Protein AF-A0A2X2WGP7-F1 (afdb_monomer_lite)

InterPro domains:
  IPR010065 Amino acid ABC transporter, permease protein, 3-TM domain [TIGR01726] (16-80)
  IPR035906 MetI-like superfamily [G3DSA:1.10.3720.10] (3-118)
  IPR035906 MetI-like superfamily [SSF161098] (18-86)
  IPR043429 ABC transporter membrane protein permease protein ArtM/GltK/GlnP/TcyL/YhdX-like [PTHR30614] (17-92)

Organism: Citrobacter koseri (NCBI:txid545)

Structure (mmCIF, N/CA/C/O backbone):
data_AF-A0A2X2WGP7-F1
#
_entry.id   AF-A0A2X2WGP7-F1
#
loop_
_atom_site.group_PDB
_atom_site.id
_atom_site.type_symbol
_atom_site.label_atom_id
_atom_site.label_alt_id
_atom_site.label_comp_id
_atom_site.label_asym_id
_atom_site.label_entity_id
_atom_site.label_seq_id
_atom_site.pdbx_PDB_ins_code
_atom_site.Cartn_x
_atom_site.Cartn_y
_atom_site.Cartn_z
_atom_site.occupancy
_atom_site.B_iso_or_equiv
_atom_site.auth_seq_id
_atom_site.auth_comp_id
_atom_site.auth_asym_id
_atom_site.auth_atom_id
_atom_site.pdbx_PDB_model_num
ATOM 1 N N . MET A 1 1 ? 36.654 -3.684 -16.228 1.00 51.91 1 MET A N 1
ATOM 2 C CA . MET A 1 1 ? 36.061 -2.712 -15.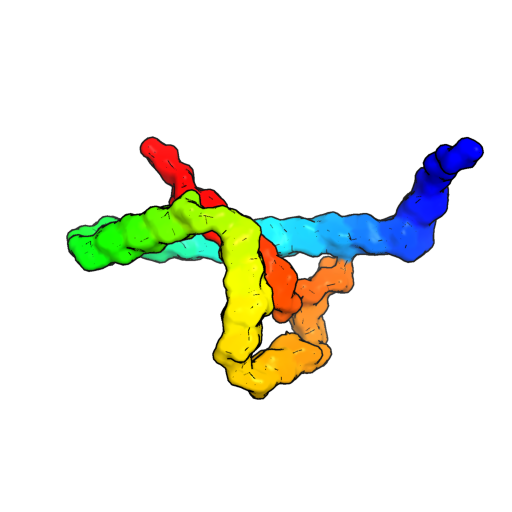285 1.00 51.91 1 MET A CA 1
ATOM 3 C C . MET A 1 1 ? 34.688 -2.350 -15.824 1.00 51.91 1 MET A C 1
ATOM 5 O O . MET A 1 1 ? 34.622 -1.966 -16.981 1.00 51.91 1 MET A O 1
ATOM 9 N N . LEU A 1 2 ? 33.612 -2.546 -15.057 1.00 72.50 2 LEU A N 1
ATOM 10 C CA . LEU A 1 2 ? 32.281 -2.061 -15.440 1.00 72.50 2 LEU A CA 1
ATOM 11 C C . LEU A 1 2 ? 32.288 -0.534 -15.306 1.00 72.50 2 LEU A C 1
ATOM 13 O O . LEU A 1 2 ? 32.371 -0.016 -14.195 1.00 72.50 2 LEU A O 1
ATOM 17 N N . THR A 1 3 ? 32.278 0.182 -16.426 1.00 80.06 3 THR A N 1
ATOM 18 C CA . THR A 1 3 ? 32.119 1.638 -16.442 1.00 80.06 3 THR A CA 1
ATOM 19 C C . THR A 1 3 ? 30.637 1.956 -16.282 1.00 80.06 3 THR A C 1
ATOM 21 O O . THR A 1 3 ? 29.832 1.523 -17.103 1.00 80.06 3 THR A O 1
ATOM 24 N N . LEU A 1 4 ? 30.268 2.669 -15.214 1.00 81.38 4 LEU A N 1
ATOM 25 C CA . LEU A 1 4 ? 28.894 3.130 -14.997 1.00 81.38 4 LEU A CA 1
ATOM 26 C C . LEU A 1 4 ? 28.505 4.123 -16.104 1.00 81.38 4 LEU A C 1
ATOM 28 O O . LEU A 1 4 ? 28.963 5.265 -16.100 1.00 81.38 4 LEU A O 1
ATOM 32 N N . ASP A 1 5 ? 27.682 3.673 -17.051 1.00 83.12 5 ASP A N 1
ATOM 33 C CA . ASP A 1 5 ? 27.186 4.479 -18.169 1.00 83.12 5 ASP A CA 1
ATOM 34 C C . ASP A 1 5 ? 25.878 5.191 -17.795 1.00 83.12 5 ASP A C 1
ATOM 36 O O . ASP A 1 5 ? 24.767 4.715 -18.035 1.00 83.12 5 ASP A O 1
ATOM 40 N N . TRP A 1 6 ? 26.021 6.361 -17.174 1.00 81.25 6 TRP A N 1
ATOM 41 C CA . TRP A 1 6 ? 24.896 7.220 -16.796 1.00 81.25 6 TRP A CA 1
ATOM 42 C C . TRP A 1 6 ? 24.148 7.798 -17.997 1.00 81.25 6 TRP A C 1
ATOM 44 O O . TRP A 1 6 ? 22.968 8.133 -17.884 1.00 81.25 6 TRP A O 1
ATOM 54 N N . GLN A 1 7 ? 24.807 7.904 -19.151 1.00 81.50 7 GLN A N 1
ATOM 55 C CA . GLN A 1 7 ? 24.197 8.466 -20.346 1.00 81.50 7 GLN A CA 1
ATOM 56 C C . GLN A 1 7 ? 23.219 7.472 -20.979 1.00 81.50 7 GLN A C 1
ATOM 58 O O . GLN A 1 7 ? 22.141 7.879 -21.413 1.00 81.50 7 GLN A O 1
ATOM 63 N N . GLY A 1 8 ? 23.524 6.173 -20.931 1.00 79.69 8 GLY A N 1
ATOM 64 C CA . GLY A 1 8 ? 22.580 5.107 -21.282 1.00 79.69 8 GLY A CA 1
ATOM 65 C C . GLY A 1 8 ? 21.357 5.037 -20.355 1.00 79.69 8 GLY A C 1
ATOM 66 O O . GLY A 1 8 ? 20.247 4.800 -20.818 1.00 79.69 8 GLY A O 1
ATOM 67 N N . VAL A 1 9 ? 21.525 5.305 -19.054 1.00 81.19 9 VAL A N 1
ATOM 68 C CA . VAL A 1 9 ? 20.416 5.293 -18.074 1.00 81.19 9 VAL A CA 1
ATOM 69 C C . VAL A 1 9 ? 19.469 6.485 -18.252 1.00 81.19 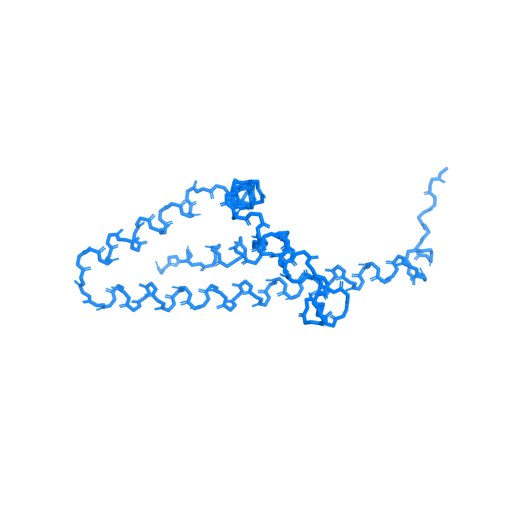9 VAL A C 1
ATOM 71 O O . VAL A 1 9 ? 18.261 6.355 -18.065 1.00 81.19 9 VAL A O 1
ATOM 74 N N . LEU A 1 10 ? 20.003 7.653 -18.609 1.00 83.62 10 LEU A N 1
ATOM 75 C CA . LEU A 1 10 ? 19.221 8.885 -18.761 1.00 83.62 10 LEU A CA 1
ATOM 76 C C . LEU A 1 10 ? 18.718 9.121 -20.192 1.00 83.62 10 LEU A C 1
ATOM 78 O O . LEU A 1 10 ? 18.176 10.187 -20.477 1.00 83.62 10 LEU A O 1
ATOM 82 N N . SER A 1 11 ? 18.880 8.156 -21.098 1.00 84.62 11 SER A N 1
ATOM 83 C CA . SER A 1 11 ? 18.441 8.274 -22.491 1.00 84.62 11 SER A CA 1
ATOM 84 C C . SER A 1 11 ? 17.433 7.189 -22.867 1.00 84.62 11 SER A C 1
ATOM 86 O O . SER A 1 11 ? 17.453 6.086 -22.334 1.00 84.62 11 SER A O 1
ATOM 88 N N . GLY A 1 12 ? 16.521 7.510 -23.791 1.00 83.88 12 GLY A N 1
ATOM 89 C CA . GLY A 1 12 ? 15.583 6.547 -24.376 1.00 83.88 12 GLY A CA 1
ATOM 90 C C . GLY A 1 12 ? 14.608 5.903 -23.380 1.00 83.88 12 GLY A C 1
ATOM 91 O O . GLY A 1 12 ? 13.971 6.585 -22.578 1.00 83.88 12 GLY A O 1
ATOM 92 N N . GLN A 1 13 ? 14.469 4.579 -23.479 1.00 83.56 13 GLN A N 1
ATOM 93 C CA . GLN A 1 13 ? 13.501 3.765 -22.732 1.00 83.56 13 GLN A CA 1
ATOM 94 C C . GLN A 1 13 ? 13.787 3.676 -21.211 1.00 83.56 13 GLN A C 1
ATOM 96 O O . GLN A 1 13 ? 12.837 3.801 -20.437 1.00 83.56 13 GLN A O 1
ATOM 101 N N . PRO A 1 14 ? 15.044 3.539 -20.735 1.00 86.00 14 PRO A N 1
ATOM 102 C CA . PRO A 1 14 ? 15.354 3.574 -19.301 1.00 86.00 14 PRO A CA 1
ATOM 103 C C . PRO A 1 14 ? 14.842 4.822 -18.570 1.00 86.00 14 PRO A C 1
ATOM 105 O O . PRO A 1 14 ? 14.273 4.709 -17.484 1.00 86.00 14 PRO A O 1
ATOM 108 N N . LEU A 1 15 ? 14.966 6.005 -19.183 1.00 85.69 15 LEU A N 1
ATOM 109 C CA . LEU A 1 15 ? 14.447 7.249 -18.609 1.00 85.69 15 LEU A CA 1
ATOM 110 C C . LEU A 1 15 ? 12.921 7.194 -18.435 1.00 85.69 15 LEU A C 1
ATOM 112 O O . LEU A 1 15 ? 12.394 7.634 -17.414 1.00 85.69 15 LEU A O 1
ATOM 116 N N . GLN A 1 16 ? 12.210 6.620 -19.410 1.00 85.94 16 GLN A N 1
ATOM 117 C CA . GLN A 1 16 ? 10.756 6.460 -19.341 1.00 85.94 16 GLN A CA 1
ATOM 118 C C . GLN A 1 16 ? 10.341 5.533 -18.195 1.00 85.94 16 GLN A C 1
ATOM 120 O O . GLN A 1 16 ? 9.389 5.846 -17.482 1.00 85.94 16 GLN A O 1
ATOM 125 N N . TRP A 1 17 ? 11.075 4.443 -17.953 1.00 85.88 17 TRP A N 1
ATOM 126 C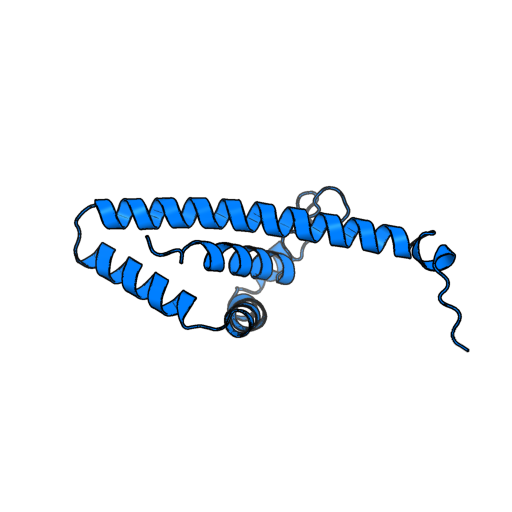 CA . TRP A 1 17 ? 10.817 3.556 -16.813 1.00 85.88 17 TRP A CA 1
ATOM 127 C C . TRP A 1 17 ? 11.024 4.254 -15.472 1.00 85.88 17 TRP A C 1
ATOM 129 O O . TRP A 1 17 ? 10.224 4.068 -14.557 1.00 85.88 17 TRP A O 1
ATOM 139 N N . VAL A 1 18 ? 12.057 5.094 -15.357 1.00 87.31 18 VAL A N 1
ATOM 140 C CA . VAL A 1 18 ? 12.295 5.889 -14.143 1.00 87.31 18 VAL A CA 1
ATOM 141 C C . VAL A 1 18 ? 11.135 6.853 -13.893 1.00 87.31 18 VAL A C 1
ATOM 143 O O . VAL A 1 18 ? 10.636 6.935 -12.771 1.00 87.31 18 VAL A O 1
ATOM 146 N N . ILE A 1 19 ? 10.663 7.545 -14.933 1.00 87.69 19 ILE A N 1
ATOM 147 C CA . ILE A 1 19 ? 9.532 8.477 -14.827 1.00 87.69 19 ILE A CA 1
ATOM 148 C C . ILE A 1 19 ? 8.234 7.733 -14.483 1.00 87.69 19 ILE A C 1
ATOM 150 O O . ILE A 1 19 ? 7.521 8.147 -13.571 1.00 87.69 19 ILE A O 1
ATOM 154 N N . SER A 1 20 ? 7.940 6.621 -15.159 1.00 86.31 20 SER A N 1
ATOM 155 C CA . SER A 1 20 ? 6.744 5.809 -14.898 1.00 86.31 20 SER A CA 1
ATOM 156 C C . SER A 1 20 ? 6.757 5.213 -13.483 1.00 86.31 20 SER A C 1
ATOM 158 O O . SER A 1 20 ? 5.758 5.290 -12.766 1.00 86.31 20 SER A O 1
ATOM 160 N N . GLY A 1 21 ? 7.905 4.714 -13.010 1.00 86.00 21 GLY A N 1
ATOM 161 C CA . GLY A 1 21 ? 8.061 4.224 -11.636 1.00 86.00 21 GLY A CA 1
ATOM 162 C C . GLY A 1 21 ? 7.909 5.330 -10.585 1.00 86.00 21 GLY A C 1
ATOM 163 O O . GLY A 1 21 ? 7.260 5.134 -9.551 1.00 86.00 21 GLY A O 1
ATOM 164 N N . PHE A 1 22 ? 8.442 6.523 -10.866 1.00 89.31 22 PHE A N 1
ATOM 165 C CA . PHE A 1 22 ? 8.251 7.699 -10.017 1.00 89.31 22 PHE A CA 1
ATOM 166 C C . PHE A 1 22 ? 6.770 8.095 -9.925 1.00 89.31 22 PHE A C 1
ATOM 168 O O . PHE A 1 22 ? 6.239 8.251 -8.823 1.00 89.31 22 PHE A O 1
ATOM 175 N N . LEU A 1 23 ? 6.079 8.186 -11.066 1.00 88.50 23 LEU A N 1
ATOM 176 C CA . LEU A 1 23 ? 4.646 8.483 -11.114 1.00 88.50 23 LEU A CA 1
ATOM 177 C C . LEU A 1 23 ? 3.820 7.400 -10.416 1.00 88.50 23 LEU A C 1
ATOM 179 O O . LEU A 1 23 ? 2.903 7.730 -9.669 1.00 88.50 23 LEU A O 1
ATOM 183 N N . THR A 1 24 ? 4.178 6.126 -10.577 1.00 86.62 24 THR A N 1
ATOM 184 C CA . THR A 1 24 ? 3.529 5.011 -9.871 1.00 86.62 24 THR A CA 1
ATOM 185 C C . THR A 1 24 ? 3.625 5.194 -8.361 1.00 86.62 24 THR A C 1
ATOM 187 O O . THR A 1 24 ? 2.614 5.118 -7.668 1.00 86.62 24 THR A O 1
ATOM 190 N N . THR A 1 25 ? 4.810 5.518 -7.841 1.00 89.38 25 THR A N 1
ATOM 191 C CA . THR A 1 25 ? 5.005 5.761 -6.401 1.00 89.38 25 THR A CA 1
ATOM 192 C C . THR A 1 25 ? 4.143 6.923 -5.906 1.00 89.38 25 THR A C 1
ATOM 194 O O . THR A 1 25 ? 3.523 6.832 -4.843 1.00 89.38 25 THR A O 1
ATOM 197 N N . LEU A 1 26 ? 4.070 8.004 -6.687 1.00 89.56 26 LEU A N 1
ATOM 198 C CA . LEU A 1 26 ? 3.266 9.180 -6.363 1.00 89.56 26 LEU A CA 1
ATOM 199 C C . LEU A 1 26 ? 1.768 8.849 -6.321 1.00 89.56 26 LEU A C 1
ATOM 201 O O . LEU A 1 26 ? 1.098 9.171 -5.339 1.00 89.56 26 LEU A O 1
ATOM 205 N N . TRP A 1 27 ? 1.259 8.149 -7.336 1.00 86.38 27 TRP A N 1
ATOM 206 C CA . TRP A 1 27 ? -0.138 7.723 -7.405 1.00 86.38 27 TRP A CA 1
ATOM 207 C C . TRP A 1 27 ? -0.503 6.729 -6.302 1.00 86.38 27 TRP A C 1
ATOM 209 O O . TRP A 1 27 ? -1.531 6.909 -5.648 1.00 86.38 27 TRP A O 1
ATOM 219 N N . VAL A 1 28 ? 0.347 5.730 -6.040 1.00 86.44 28 VAL A N 1
ATOM 220 C CA . VAL A 1 28 ? 0.155 4.759 -4.948 1.00 86.44 28 VAL A CA 1
ATOM 221 C C . VAL A 1 28 ? 0.098 5.471 -3.600 1.00 86.44 28 VAL A C 1
ATOM 223 O O . VAL A 1 28 ? -0.791 5.198 -2.794 1.00 86.44 28 VAL A O 1
ATOM 226 N N . THR A 1 29 ? 1.020 6.404 -3.353 1.00 86.38 29 THR A N 1
ATOM 227 C CA . THR A 1 29 ? 1.070 7.153 -2.090 1.00 86.38 29 THR A CA 1
ATOM 228 C C . THR A 1 29 ? -0.173 8.020 -1.927 1.00 86.38 29 THR A C 1
ATOM 230 O O . THR A 1 29 ? -0.794 8.004 -0.866 1.00 86.38 29 THR A O 1
ATOM 233 N N . LEU A 1 30 ? -0.583 8.736 -2.976 1.00 89.00 30 LEU A N 1
ATOM 234 C CA . LEU A 1 30 ? -1.775 9.582 -2.947 1.00 89.00 30 LEU A CA 1
ATOM 235 C C . LEU A 1 30 ? -3.048 8.757 -2.702 1.00 89.00 30 LEU A C 1
ATOM 237 O O . LEU A 1 30 ? -3.847 9.105 -1.831 1.00 89.00 30 LEU A O 1
ATOM 241 N N . ALA A 1 31 ? -3.207 7.634 -3.406 1.00 86.12 31 ALA A N 1
ATOM 242 C CA . ALA A 1 31 ? -4.319 6.709 -3.202 1.00 86.12 31 ALA A CA 1
ATOM 243 C C . ALA A 1 31 ? -4.317 6.118 -1.783 1.00 86.12 31 ALA A C 1
ATOM 245 O O . ALA A 1 31 ? -5.356 6.084 -1.122 1.00 86.12 31 ALA A O 1
ATOM 246 N N . GLY A 1 32 ? -3.145 5.713 -1.285 1.00 85.19 32 GLY A N 1
ATOM 247 C CA . GLY A 1 32 ? -2.980 5.187 0.066 1.00 85.19 32 GLY A CA 1
ATOM 248 C C . GLY A 1 32 ? -3.327 6.210 1.146 1.00 85.19 32 GLY A C 1
ATOM 249 O O . GLY A 1 32 ? -4.039 5.874 2.091 1.00 85.19 32 GLY A O 1
ATOM 250 N N . VAL A 1 33 ? -2.902 7.469 0.994 1.00 85.56 33 VAL A N 1
ATOM 251 C CA . VAL A 1 33 ? -3.247 8.561 1.921 1.00 85.56 33 VAL A CA 1
ATOM 252 C C . VAL A 1 33 ? -4.752 8.810 1.927 1.00 85.56 33 VAL A C 1
ATOM 254 O O . VAL A 1 33 ? -5.347 8.843 3.002 1.00 85.56 33 VAL A O 1
ATOM 257 N N . LEU A 1 34 ? -5.386 8.917 0.755 1.00 88.62 34 LEU A N 1
ATOM 258 C CA . LEU A 1 34 ? -6.836 9.118 0.653 1.00 88.62 34 LEU A CA 1
ATOM 259 C C . LEU A 1 34 ? -7.618 7.982 1.332 1.00 88.62 34 LEU A C 1
ATOM 261 O O . LEU A 1 34 ? -8.524 8.244 2.129 1.00 88.62 34 LEU A O 1
ATOM 265 N N . LEU A 1 35 ? -7.232 6.729 1.073 1.00 84.25 35 LEU A N 1
ATOM 266 C CA . LEU A 1 35 ? -7.833 5.551 1.702 1.00 84.25 35 LEU A CA 1
ATOM 267 C C . LEU A 1 35 ? -7.625 5.562 3.224 1.00 84.25 35 LEU A C 1
ATOM 269 O O . LEU A 1 35 ? -8.564 5.314 3.984 1.00 84.25 35 LEU A O 1
ATOM 273 N N . SER A 1 36 ? -6.409 5.885 3.670 1.00 84.38 36 SER A N 1
ATOM 274 C CA . SER A 1 36 ? -6.052 5.976 5.088 1.00 84.38 36 SER A CA 1
ATOM 275 C C . SER A 1 36 ? -6.882 7.022 5.815 1.00 84.38 36 SER A C 1
ATOM 277 O O . SER A 1 36 ? -7.443 6.736 6.871 1.00 84.38 36 SER A O 1
ATOM 279 N N . THR A 1 37 ? -7.012 8.220 5.239 1.00 85.62 37 THR A N 1
ATOM 280 C CA . THR A 1 37 ? -7.807 9.309 5.810 1.00 85.62 37 THR A CA 1
ATOM 281 C C . THR A 1 37 ? -9.276 8.916 5.920 1.00 85.62 37 THR A C 1
ATOM 283 O O . THR A 1 37 ? -9.876 9.114 6.976 1.00 85.62 37 THR A O 1
ATOM 286 N N . LEU A 1 38 ? -9.852 8.308 4.879 1.00 88.06 38 LEU A N 1
ATOM 287 C CA . LEU A 1 38 ? -11.244 7.860 4.909 1.00 88.06 38 LEU A CA 1
ATOM 288 C C . LEU A 1 38 ? -11.472 6.802 6.001 1.00 88.06 38 LEU A C 1
ATOM 290 O O . LEU A 1 38 ? -12.382 6.940 6.820 1.00 88.06 38 LEU A O 1
ATOM 294 N N . LEU A 1 39 ? -10.615 5.778 6.055 1.00 83.88 39 LEU A N 1
ATOM 295 C CA . LEU A 1 39 ? -10.676 4.735 7.081 1.00 83.88 39 LEU A CA 1
ATOM 296 C C . LEU A 1 39 ? -10.485 5.316 8.486 1.00 83.88 39 LEU A C 1
ATOM 298 O O . LEU A 1 39 ? -11.242 4.977 9.395 1.00 83.88 39 LEU A O 1
ATOM 302 N N . ALA A 1 40 ? -9.527 6.223 8.673 1.00 83.88 40 ALA A N 1
ATOM 303 C CA . ALA A 1 40 ? -9.290 6.896 9.945 1.00 83.88 40 ALA A CA 1
ATOM 304 C C . ALA A 1 40 ? -10.523 7.680 10.413 1.00 83.88 40 ALA A C 1
ATOM 306 O O . ALA A 1 40 ? -10.908 7.559 11.577 1.00 83.88 40 ALA A O 1
ATOM 307 N N . ILE A 1 41 ? -11.183 8.423 9.517 1.00 87.06 41 ILE A N 1
ATOM 308 C CA . ILE A 1 41 ? -12.413 9.166 9.830 1.00 87.06 41 ILE A CA 1
ATOM 309 C C . ILE A 1 41 ? -13.533 8.207 10.248 1.00 87.06 41 ILE A C 1
ATOM 311 O O . ILE A 1 41 ? -14.189 8.447 11.262 1.00 87.06 41 ILE A O 1
ATOM 315 N N . ILE A 1 42 ? -13.729 7.100 9.526 1.00 85.69 42 ILE A N 1
ATOM 316 C CA . ILE A 1 42 ? -14.756 6.096 9.852 1.00 85.69 42 ILE A CA 1
ATOM 317 C C . ILE A 1 42 ? -14.490 5.470 11.228 1.00 85.69 42 ILE A C 1
ATOM 319 O O . ILE A 1 42 ? -15.392 5.388 12.066 1.00 85.69 42 ILE A O 1
ATOM 323 N N . LEU A 1 43 ? -13.247 5.058 11.495 1.00 82.69 43 LEU A N 1
ATOM 324 C CA . LEU A 1 43 ? -12.857 4.461 12.775 1.00 82.69 43 LEU A CA 1
ATOM 325 C C . LEU A 1 43 ? -12.972 5.467 13.931 1.00 82.69 43 LEU A C 1
ATOM 327 O O . LEU A 1 43 ? -13.391 5.097 15.034 1.00 82.69 43 LEU A O 1
ATOM 331 N N . LEU A 1 44 ? -12.642 6.738 13.688 1.00 84.31 44 LEU A N 1
ATOM 332 C CA . LEU A 1 44 ? -12.793 7.818 14.660 1.00 84.31 44 LEU A CA 1
ATOM 333 C C . LEU A 1 44 ? -14.272 8.087 14.968 1.00 84.31 44 LEU A C 1
ATOM 335 O O . LEU A 1 44 ? -14.648 8.138 16.140 1.00 84.31 44 LEU A O 1
ATOM 339 N N . ALA A 1 45 ? -15.123 8.175 13.945 1.00 85.06 45 ALA A N 1
ATOM 340 C CA . ALA A 1 45 ? -16.566 8.336 14.106 1.00 85.06 45 ALA A CA 1
ATOM 341 C C . ALA A 1 45 ? -17.181 7.165 14.897 1.00 85.06 45 ALA A C 1
ATOM 343 O O . ALA A 1 45 ? -17.944 7.377 15.844 1.00 85.06 45 ALA A O 1
ATOM 344 N N . LEU A 1 46 ? -16.778 5.926 14.590 1.00 82.00 46 LEU A N 1
ATOM 345 C CA . LEU A 1 46 ? -17.190 4.731 15.334 1.00 82.00 46 LEU A CA 1
ATOM 346 C C . LEU A 1 46 ? -16.751 4.776 16.803 1.00 82.00 46 LEU A C 1
ATOM 348 O O . LEU A 1 46 ? -17.528 4.393 17.680 1.00 82.00 46 LEU A O 1
ATOM 352 N N . ARG A 1 47 ? -15.544 5.274 17.103 1.00 75.44 47 ARG A N 1
ATOM 353 C CA . ARG A 1 47 ? -15.083 5.469 18.490 1.00 75.44 47 ARG A CA 1
ATOM 354 C C . ARG A 1 47 ? -15.916 6.503 19.247 1.00 75.44 47 ARG A C 1
ATOM 356 O O . ARG A 1 47 ? -16.223 6.276 20.423 1.00 75.44 47 ARG A O 1
ATOM 363 N N . LEU A 1 48 ? -16.275 7.604 18.585 1.00 79.75 48 LEU A N 1
ATOM 364 C CA . LEU A 1 48 ? -17.063 8.695 19.165 1.00 79.75 48 LEU A CA 1
ATOM 365 C C . LEU A 1 48 ? -18.534 8.317 19.384 1.00 79.75 48 LEU A C 1
ATOM 367 O O . LEU A 1 48 ? -19.147 8.837 20.309 1.00 79.75 48 LEU A O 1
ATOM 371 N N . SER A 1 49 ? -19.069 7.347 18.631 1.00 79.81 49 SER A N 1
ATOM 372 C CA . SER A 1 49 ? -20.449 6.849 18.791 1.00 79.81 49 SER A CA 1
ATOM 373 C C . SER A 1 49 ? -20.771 6.256 20.176 1.00 79.81 49 SER A C 1
ATOM 375 O O . SER A 1 49 ? -21.921 5.943 20.465 1.00 79.81 49 SER A O 1
ATOM 377 N N . GLY A 1 50 ? -19.766 6.055 21.038 1.00 69.44 50 GLY A N 1
ATOM 378 C CA . GLY A 1 50 ? -19.952 5.559 22.405 1.00 69.44 50 GLY A CA 1
ATOM 379 C C . GLY A 1 50 ? -20.273 4.065 22.508 1.00 69.44 50 GLY A C 1
ATOM 380 O O . GLY A 1 50 ? -20.270 3.522 23.612 1.00 69.44 50 GLY A O 1
ATOM 381 N N . ASN A 1 51 ? -20.482 3.371 21.386 1.00 79.62 51 ASN A N 1
ATOM 382 C CA . ASN A 1 51 ? -20.882 1.971 21.385 1.00 79.62 51 ASN A CA 1
ATOM 383 C C . ASN A 1 51 ? -19.704 1.045 21.762 1.00 79.62 51 ASN A C 1
ATOM 385 O O . ASN A 1 51 ? -18.646 1.059 21.123 1.00 79.62 51 ASN A O 1
ATOM 389 N N . ALA A 1 52 ? -19.881 0.205 22.789 1.00 79.69 52 ALA A N 1
ATOM 390 C CA . ALA A 1 52 ? -18.833 -0.693 23.290 1.00 79.69 52 ALA A CA 1
ATOM 391 C C . ALA A 1 52 ? -18.356 -1.693 22.221 1.00 79.69 52 ALA A C 1
ATOM 393 O O . ALA A 1 52 ? -17.171 -2.026 22.159 1.00 79.69 52 ALA A O 1
ATOM 394 N N . PHE A 1 53 ? -19.264 -2.124 21.340 1.00 82.56 53 PHE A N 1
ATOM 395 C CA . PHE A 1 53 ? -18.944 -2.979 20.199 1.00 82.56 53 PHE A CA 1
ATOM 396 C C . PHE A 1 53 ? -18.063 -2.262 19.166 1.00 82.56 53 PHE A C 1
ATOM 398 O O . PHE A 1 53 ? -17.041 -2.806 18.755 1.00 82.56 53 PHE A O 1
ATOM 405 N N . GLY A 1 54 ? -18.390 -1.012 18.819 1.00 79.19 54 GLY A N 1
ATOM 406 C CA . GLY A 1 54 ? -17.596 -0.200 17.889 1.00 79.19 54 GLY A CA 1
ATOM 407 C C . GLY A 1 54 ? -16.171 0.029 18.392 1.00 79.19 54 GLY A C 1
ATOM 408 O O . GLY A 1 54 ? -15.209 -0.131 17.644 1.00 79.19 54 GLY A O 1
ATOM 409 N N . ARG A 1 55 ? -16.005 0.289 19.695 1.00 78.81 55 ARG A N 1
ATOM 410 C CA . ARG A 1 55 ? -14.674 0.409 20.315 1.00 78.81 55 ARG A CA 1
ATOM 411 C C . ARG A 1 55 ? -13.870 -0.890 20.243 1.00 78.81 55 ARG A C 1
ATOM 413 O O . ARG A 1 55 ? -12.676 -0.834 19.955 1.00 78.81 55 ARG A O 1
ATOM 420 N N . ARG A 1 56 ? -14.508 -2.046 20.472 1.00 82.56 56 ARG A N 1
ATOM 421 C CA . ARG A 1 56 ? -13.865 -3.367 20.347 1.00 82.56 56 ARG A CA 1
ATOM 422 C C . ARG A 1 56 ? -13.468 -3.674 18.905 1.00 82.56 56 ARG A C 1
ATOM 424 O O . ARG A 1 56 ? -12.358 -4.144 18.695 1.00 82.56 56 ARG A O 1
ATOM 431 N N . LEU A 1 57 ? -14.320 -3.355 17.931 1.00 83.88 57 LEU A N 1
ATOM 432 C CA . LEU A 1 57 ? -14.014 -3.503 16.504 1.00 83.88 57 LEU A CA 1
ATOM 433 C C . LEU A 1 57 ? -12.804 -2.663 16.093 1.00 83.88 57 LEU A C 1
ATOM 435 O O . LEU A 1 57 ? -11.874 -3.187 15.491 1.00 83.88 57 LEU A O 1
ATOM 439 N N . VAL A 1 58 ? -12.775 -1.383 16.476 1.00 81.88 58 VAL A N 1
ATOM 440 C CA . VAL A 1 58 ? -11.638 -0.497 16.181 1.00 81.88 58 VAL A CA 1
ATOM 441 C C . VAL A 1 58 ? -10.363 -1.001 16.866 1.00 81.88 58 VAL A C 1
ATOM 443 O O . VAL A 1 58 ? -9.297 -0.992 16.259 1.00 81.88 58 VAL A O 1
ATOM 446 N N . ALA A 1 59 ? -10.449 -1.470 18.115 1.00 81.69 59 ALA A N 1
ATOM 447 C CA . ALA A 1 59 ? -9.301 -2.040 18.821 1.00 81.69 59 ALA A CA 1
ATOM 448 C C . ALA A 1 59 ? -8.790 -3.333 18.162 1.00 81.69 59 ALA A C 1
ATOM 450 O O . ALA A 1 59 ? -7.580 -3.500 18.020 1.00 81.69 59 ALA A O 1
ATOM 451 N N . ALA A 1 60 ? -9.692 -4.215 17.724 1.00 84.62 60 ALA A N 1
ATOM 452 C CA . ALA A 1 60 ? -9.347 -5.434 16.998 1.00 84.62 60 ALA A CA 1
ATOM 453 C C . ALA A 1 60 ? -8.697 -5.113 15.646 1.00 84.62 60 ALA A C 1
ATOM 455 O O . ALA A 1 60 ? -7.649 -5.673 15.338 1.00 84.62 60 ALA A O 1
ATOM 456 N N . TRP A 1 61 ? -9.262 -4.162 14.894 1.00 82.19 61 TRP A N 1
ATOM 457 C CA . TRP A 1 61 ? -8.694 -3.661 13.643 1.00 82.19 61 TRP A CA 1
ATOM 458 C C . TRP A 1 61 ? -7.268 -3.147 13.856 1.00 82.19 61 TRP A C 1
ATOM 460 O O . TRP A 1 61 ? -6.318 -3.681 13.292 1.00 82.19 61 TRP A O 1
ATOM 470 N N . VAL A 1 62 ? -7.084 -2.168 14.745 1.00 81.44 62 VAL A N 1
ATOM 471 C CA . VAL A 1 62 ? -5.763 -1.580 15.010 1.00 81.44 62 VAL A CA 1
ATOM 472 C C . VAL A 1 62 ? -4.768 -2.636 15.497 1.00 81.44 62 VAL A C 1
ATOM 474 O O . VAL A 1 62 ? -3.626 -2.645 15.047 1.00 81.44 62 VAL A O 1
ATOM 477 N N . SER A 1 63 ? -5.182 -3.542 16.384 1.00 82.75 63 SER A N 1
ATOM 478 C CA . SER A 1 63 ? -4.315 -4.619 16.871 1.00 82.75 63 SER A CA 1
ATOM 479 C C . SER A 1 63 ? -3.886 -5.564 15.744 1.00 82.75 63 SER A C 1
ATOM 481 O O . SER A 1 63 ? -2.701 -5.863 15.617 1.00 82.75 63 SER A O 1
ATOM 483 N N . LEU A 1 64 ? -4.811 -5.995 14.885 1.00 84.00 64 LEU A N 1
ATOM 484 C CA . LEU A 1 64 ? -4.513 -6.910 13.783 1.00 84.00 64 LEU A CA 1
ATOM 485 C C . LEU A 1 64 ? -3.522 -6.289 12.790 1.00 84.00 64 LEU A C 1
ATOM 487 O O . LEU A 1 64 ? -2.491 -6.891 12.489 1.00 84.00 64 LEU A O 1
ATOM 491 N N . PHE A 1 65 ? -3.802 -5.072 12.320 1.00 80.31 65 PHE A N 1
ATOM 492 C CA . PHE A 1 65 ? -2.983 -4.418 11.294 1.00 80.31 65 PHE A CA 1
ATOM 493 C C . PHE A 1 65 ? -1.629 -3.932 11.820 1.00 80.31 65 PHE A C 1
ATOM 495 O O . PHE A 1 65 ? -0.675 -3.885 11.050 1.00 80.31 65 PHE A O 1
ATOM 502 N N . ARG A 1 66 ? -1.499 -3.632 13.121 1.00 78.06 66 ARG A N 1
ATOM 503 C CA . ARG A 1 66 ? -0.204 -3.267 13.727 1.00 78.06 66 ARG A CA 1
ATOM 504 C C . ARG A 1 66 ? 0.676 -4.466 14.059 1.00 78.06 66 ARG A C 1
ATOM 506 O O . ARG A 1 66 ? 1.894 -4.339 14.016 1.00 78.06 66 ARG A O 1
ATOM 513 N N . ASN A 1 67 ? 0.080 -5.605 14.405 1.00 84.19 67 ASN A N 1
ATOM 514 C CA . ASN A 1 67 ? 0.832 -6.815 14.746 1.00 84.19 67 ASN A CA 1
ATOM 515 C C . ASN A 1 67 ? 1.184 -7.667 13.515 1.00 84.19 67 ASN A C 1
ATOM 517 O O . ASN A 1 67 ? 2.017 -8.564 13.616 1.00 84.19 67 ASN A O 1
ATOM 521 N N . THR A 1 68 ? 0.569 -7.402 12.357 1.00 85.94 68 THR A N 1
ATOM 522 C CA . THR A 1 68 ? 0.821 -8.155 11.120 1.00 85.94 68 THR A CA 1
ATOM 523 C C . THR A 1 68 ? 1.876 -7.451 10.261 1.00 85.94 68 THR A C 1
ATOM 525 O O . THR A 1 68 ? 1.645 -6.306 9.861 1.00 85.94 68 THR A O 1
ATOM 528 N N . PRO A 1 69 ? 2.998 -8.113 9.908 1.00 85.69 69 PRO A N 1
ATOM 529 C CA . PRO A 1 69 ? 4.027 -7.528 9.051 1.00 85.69 69 PRO A CA 1
ATOM 530 C C . PRO A 1 69 ? 3.464 -7.064 7.704 1.00 85.69 69 PRO A C 1
ATOM 532 O O . PRO A 1 69 ? 2.670 -7.777 7.089 1.00 85.69 69 PRO A O 1
ATOM 535 N N . LEU A 1 70 ? 3.935 -5.917 7.201 1.00 81.56 70 LEU A N 1
ATOM 536 C CA . LEU A 1 70 ? 3.501 -5.368 5.907 1.00 81.56 70 LEU A CA 1
ATOM 537 C C . LEU A 1 70 ? 3.654 -6.390 4.776 1.00 81.56 70 LEU A C 1
ATOM 539 O O . LEU A 1 70 ? 2.757 -6.543 3.955 1.00 81.56 70 LEU A O 1
ATOM 543 N N . LEU A 1 71 ? 4.762 -7.136 4.775 1.00 85.00 71 LEU A N 1
ATOM 544 C CA . LEU A 1 71 ? 5.017 -8.175 3.782 1.00 85.00 71 LEU A CA 1
ATOM 545 C C . LEU A 1 71 ? 3.908 -9.238 3.768 1.00 85.00 71 LEU A C 1
ATOM 547 O O . LEU A 1 71 ? 3.467 -9.642 2.699 1.00 85.00 71 LEU A O 1
ATOM 551 N N . VAL A 1 72 ? 3.419 -9.653 4.942 1.00 86.81 72 VAL A N 1
ATOM 552 C CA . VAL A 1 72 ? 2.326 -10.632 5.054 1.00 86.81 72 VAL A CA 1
ATOM 553 C C . VAL A 1 72 ? 1.032 -10.053 4.497 1.00 86.81 72 VAL A C 1
ATOM 555 O O . VAL A 1 72 ? 0.315 -10.754 3.791 1.00 86.81 72 VAL A O 1
ATOM 558 N N . GLN A 1 73 ? 0.750 -8.775 4.759 1.00 83.00 73 GLN A N 1
ATOM 559 C CA . GLN A 1 73 ? -0.421 -8.106 4.191 1.00 83.00 73 GLN A CA 1
ATOM 560 C C . GLN A 1 73 ? -0.335 -8.059 2.662 1.00 83.00 73 GLN A C 1
ATOM 562 O O . GLN A 1 73 ? -1.286 -8.445 1.991 1.00 83.00 73 GLN A O 1
ATOM 567 N N . LEU A 1 74 ? 0.815 -7.661 2.111 1.00 82.75 74 LEU A N 1
ATOM 568 C CA . LEU A 1 74 ? 1.039 -7.628 0.665 1.00 82.75 74 LEU A CA 1
ATOM 569 C C . LEU A 1 74 ? 0.879 -9.018 0.039 1.00 82.75 74 LEU A C 1
ATOM 571 O O . LEU A 1 74 ? 0.168 -9.157 -0.950 1.00 82.75 74 LEU A O 1
ATOM 575 N N . MET A 1 75 ? 1.465 -10.059 0.639 1.00 84.69 75 MET A N 1
ATOM 576 C CA . MET A 1 75 ? 1.304 -11.426 0.136 1.00 84.69 75 MET A CA 1
ATOM 577 C C . MET A 1 75 ? -0.140 -11.924 0.254 1.00 84.69 75 MET A C 1
ATOM 579 O O . MET A 1 75 ? -0.634 -12.579 -0.659 1.00 84.69 75 MET A O 1
ATOM 583 N N . PHE A 1 76 ? -0.845 -11.607 1.341 1.00 84.44 76 PHE A N 1
ATOM 584 C CA . PHE A 1 76 ? -2.250 -11.976 1.497 1.00 84.44 76 PHE A CA 1
ATOM 585 C C . PHE A 1 76 ? -3.124 -11.325 0.420 1.00 84.44 76 PHE A C 1
ATOM 587 O O . PHE A 1 76 ? -3.907 -12.012 -0.232 1.00 84.44 76 PHE A O 1
ATOM 594 N N . TRP A 1 77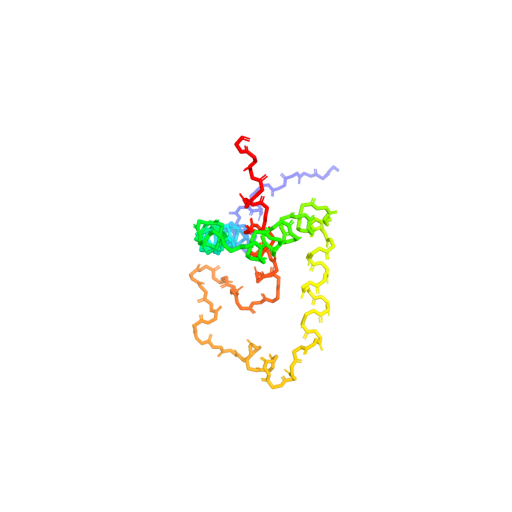 ? -2.979 -10.023 0.188 1.00 78.44 77 TRP A N 1
ATOM 595 C CA . TRP A 1 77 ? -3.780 -9.324 -0.815 1.00 78.44 77 TRP A CA 1
ATOM 596 C C . TRP A 1 77 ? -3.430 -9.747 -2.244 1.00 78.44 77 TRP A C 1
ATOM 598 O O . TRP A 1 77 ? -4.331 -9.930 -3.060 1.00 78.44 77 TRP A O 1
ATOM 608 N N . TYR A 1 78 ? -2.150 -9.993 -2.524 1.00 80.38 78 TYR A N 1
ATOM 609 C CA . TYR A 1 78 ? -1.709 -10.427 -3.845 1.00 80.38 78 TYR A CA 1
ATOM 610 C C . TYR A 1 78 ? -2.148 -11.862 -4.165 1.00 80.38 78 TYR A C 1
ATOM 612 O O . TYR A 1 78 ? -2.709 -12.121 -5.225 1.00 80.38 78 TYR A O 1
ATOM 620 N N . PHE A 1 79 ? -1.928 -12.809 -3.245 1.00 81.62 79 PHE A N 1
ATOM 621 C CA . PHE A 1 79 ? -2.189 -14.228 -3.503 1.00 81.62 79 PHE A CA 1
ATOM 622 C C . PHE A 1 79 ? -3.572 -14.680 -3.041 1.00 81.62 79 PHE A C 1
ATOM 624 O O . PHE A 1 79 ? -4.256 -15.376 -3.785 1.00 81.62 79 PHE A O 1
ATOM 631 N N . ALA A 1 80 ? -4.001 -14.327 -1.830 1.00 80.19 80 ALA A N 1
ATOM 632 C CA . ALA A 1 80 ? -5.242 -14.853 -1.265 1.00 80.19 80 ALA A CA 1
ATOM 633 C C . ALA A 1 80 ? -6.467 -14.078 -1.755 1.00 80.19 80 ALA A C 1
ATOM 635 O O . ALA A 1 80 ? -7.407 -14.696 -2.246 1.00 80.19 80 ALA A O 1
ATOM 636 N N . ALA A 1 81 ? -6.456 -12.743 -1.667 1.00 74.56 81 ALA A N 1
ATOM 637 C CA . ALA A 1 81 ? -7.618 -11.944 -2.055 1.00 74.56 81 ALA A CA 1
ATOM 638 C C . ALA A 1 81 ? -7.906 -12.061 -3.558 1.00 74.56 81 ALA A C 1
ATOM 640 O O . ALA A 1 81 ? -9.047 -12.312 -3.931 1.00 74.56 81 ALA A O 1
ATOM 641 N N . TRP A 1 82 ? -6.874 -11.982 -4.406 1.00 71.62 82 TRP A N 1
ATOM 642 C CA . TRP A 1 82 ? -7.040 -12.110 -5.855 1.00 71.62 82 TRP A CA 1
ATOM 643 C C . TRP A 1 82 ? -7.590 -13.475 -6.284 1.00 71.62 82 TRP A C 1
ATOM 645 O O . TRP A 1 82 ? -8.500 -13.538 -7.100 1.00 71.62 82 TRP A O 1
ATOM 655 N N . ASN A 1 83 ? -7.111 -14.577 -5.694 1.00 75.25 83 ASN A N 1
ATOM 656 C CA . ASN A 1 83 ? -7.635 -15.915 -6.003 1.00 75.25 83 ASN A CA 1
ATOM 657 C C . ASN A 1 83 ? -9.048 -16.158 -5.451 1.00 75.25 83 ASN A C 1
ATOM 659 O O . ASN A 1 83 ? -9.729 -17.077 -5.902 1.00 75.25 83 ASN A O 1
ATOM 663 N N . PHE A 1 84 ? -9.482 -15.368 -4.467 1.00 76.88 84 PHE A N 1
ATOM 664 C CA . PHE A 1 84 ? -10.822 -15.470 -3.896 1.00 76.88 84 PHE A CA 1
ATOM 665 C C . PHE A 1 84 ? -11.871 -14.681 -4.694 1.00 76.88 84 PHE A C 1
ATOM 667 O O . PHE A 1 84 ? -13.069 -14.876 -4.485 1.00 76.88 84 PHE A O 1
ATOM 674 N N . LEU A 1 85 ? -11.448 -13.796 -5.607 1.00 75.81 85 LEU A N 1
ATOM 675 C CA . LEU A 1 85 ? -12.367 -13.083 -6.488 1.00 75.81 85 LEU A CA 1
ATOM 676 C C . LEU A 1 85 ? -12.979 -14.044 -7.530 1.00 75.81 85 LEU A C 1
ATOM 678 O O . LEU A 1 85 ? -12.280 -14.908 -8.065 1.00 75.81 85 LEU A O 1
ATOM 682 N N . PRO A 1 86 ? -14.276 -13.891 -7.866 1.00 79.31 86 PRO A N 1
ATOM 683 C CA . PRO A 1 86 ? -14.880 -14.604 -8.986 1.00 79.31 86 PRO A CA 1
ATOM 684 C C . PRO A 1 86 ? -14.111 -14.314 -10.278 1.00 79.31 86 PRO A C 1
ATOM 686 O O . PRO A 1 86 ? -13.719 -13.170 -10.516 1.00 79.31 86 PRO A O 1
ATOM 689 N N . ARG A 1 87 ? -13.941 -15.333 -11.131 1.00 74.56 87 ARG A N 1
ATOM 690 C CA . ARG A 1 87 ? -13.217 -15.205 -12.411 1.00 74.56 87 ARG A CA 1
ATOM 691 C C . ARG A 1 87 ? -13.763 -14.062 -13.269 1.00 74.56 87 ARG A C 1
ATOM 693 O O . ARG A 1 87 ? -12.980 -13.328 -13.848 1.00 74.56 87 ARG A O 1
ATOM 700 N N . ASP A 1 88 ? -15.073 -13.836 -13.225 1.00 75.44 88 ASP A N 1
ATOM 701 C CA . ASP A 1 88 ? -15.739 -12.750 -13.951 1.00 75.44 88 ASP A CA 1
ATOM 702 C C . ASP A 1 88 ? -15.265 -11.352 -13.512 1.00 75.44 88 ASP A C 1
ATOM 704 O O . ASP A 1 88 ? -15.157 -10.442 -14.329 1.00 75.44 88 ASP A O 1
ATOM 708 N N . VAL A 1 89 ? -14.951 -11.166 -12.223 1.00 74.75 89 VAL A N 1
ATOM 709 C CA . VAL A 1 89 ? -14.439 -9.888 -11.696 1.00 74.75 89 VAL A CA 1
ATOM 710 C C . VAL A 1 89 ? -12.977 -9.699 -12.086 1.00 74.75 89 VAL A C 1
ATOM 712 O O . VAL A 1 89 ? -12.574 -8.590 -12.418 1.00 74.75 89 VAL A O 1
ATOM 715 N N . ILE A 1 90 ? -12.192 -10.778 -12.077 1.00 72.25 90 ILE A N 1
ATOM 716 C CA . ILE A 1 90 ? -10.788 -10.761 -12.504 1.00 72.25 90 ILE A CA 1
ATOM 717 C C . ILE A 1 90 ? -10.699 -10.425 -13.994 1.00 72.25 90 ILE A C 1
ATOM 719 O O . ILE A 1 90 ? -9.924 -9.552 -14.373 1.00 72.25 90 ILE A O 1
ATOM 723 N N . ASP A 1 91 ? -11.520 -11.065 -14.825 1.00 71.88 91 ASP A N 1
ATOM 724 C CA . ASP A 1 91 ? -11.563 -10.809 -16.266 1.00 71.88 91 ASP A CA 1
ATOM 725 C C . ASP A 1 91 ? -12.060 -9.391 -16.565 1.00 71.88 91 ASP A C 1
ATOM 727 O O . ASP A 1 91 ? -11.500 -8.711 -17.424 1.00 71.88 91 ASP A O 1
ATOM 731 N N . PHE A 1 92 ? -13.043 -8.891 -15.810 1.00 73.44 92 PHE A N 1
ATOM 732 C CA . PHE A 1 92 ? -13.471 -7.496 -15.904 1.00 73.44 92 PHE A CA 1
ATOM 733 C C . PHE A 1 92 ? -12.333 -6.529 -15.551 1.00 73.44 92 PHE A C 1
ATOM 735 O O . PHE A 1 92 ? -12.054 -5.607 -16.308 1.00 73.44 92 PHE A O 1
ATOM 742 N N . VAL A 1 93 ? -11.628 -6.753 -14.443 1.00 68.44 93 VAL A N 1
ATOM 743 C CA . VAL A 1 93 ? -10.492 -5.912 -14.036 1.00 68.44 93 VAL A CA 1
ATOM 744 C C . VAL A 1 93 ? -9.337 -5.977 -15.046 1.00 68.44 93 VAL A C 1
ATOM 746 O O . VAL A 1 93 ? -8.715 -4.956 -15.322 1.00 68.44 93 VAL A O 1
ATOM 749 N N . ASN A 1 94 ? -9.075 -7.151 -15.624 1.00 67.75 94 ASN A N 1
ATOM 750 C CA . ASN A 1 94 ? -8.019 -7.357 -16.618 1.00 67.75 94 ASN A CA 1
ATOM 751 C C . ASN A 1 94 ? -8.387 -6.865 -18.023 1.00 67.75 94 ASN A C 1
ATOM 753 O O . ASN A 1 94 ? -7.514 -6.794 -18.886 1.00 67.75 94 ASN A O 1
ATOM 757 N N . THR A 1 95 ? -9.657 -6.556 -18.287 1.00 70.62 95 THR A N 1
ATOM 758 C CA . THR A 1 95 ? -10.065 -5.999 -19.579 1.00 70.62 95 THR A CA 1
ATOM 759 C C . THR A 1 95 ? -9.492 -4.588 -19.719 1.00 70.62 95 THR A C 1
ATOM 761 O O . THR A 1 95 ? -9.581 -3.790 -18.783 1.00 70.62 95 THR A O 1
ATOM 764 N N . ASP A 1 96 ? -8.941 -4.266 -20.893 1.00 60.50 96 ASP A N 1
ATOM 765 C CA . ASP A 1 96 ? -8.383 -2.948 -21.211 1.00 60.50 96 ASP A CA 1
ATOM 766 C C . ASP A 1 96 ? -9.460 -1.855 -21.139 1.00 60.50 96 ASP A C 1
ATOM 768 O O . ASP A 1 96 ? -10.133 -1.514 -22.115 1.00 60.50 96 ASP A O 1
ATOM 772 N N . HIS A 1 97 ? -9.644 -1.282 -19.955 1.00 69.06 97 HIS A N 1
ATOM 773 C CA . HIS A 1 97 ? -10.488 -0.116 -19.775 1.00 69.06 97 HIS A CA 1
ATOM 774 C C . HIS A 1 97 ? -9.662 1.137 -20.074 1.00 69.06 97 HIS A C 1
ATOM 776 O O . HIS A 1 97 ? -8.610 1.350 -19.478 1.00 69.06 97 HIS A O 1
ATOM 782 N N . PHE A 1 98 ? -10.184 2.035 -20.914 1.00 64.19 98 PHE A N 1
ATOM 783 C CA . PHE A 1 98 ? -9.584 3.356 -21.178 1.00 64.19 98 PHE A CA 1
ATOM 784 C C . PHE A 1 98 ? -9.305 4.168 -19.891 1.00 64.19 98 PHE A C 1
ATOM 786 O O . PHE A 1 98 ? -8.424 5.017 -19.860 1.00 64.19 98 PHE A O 1
ATOM 793 N N . TRP A 1 99 ? -10.033 3.874 -18.810 1.00 66.44 99 TRP A N 1
ATOM 794 C CA . TRP A 1 99 ? -9.909 4.506 -17.493 1.00 66.44 99 TRP A CA 1
ATOM 795 C C . TRP A 1 99 ? -8.923 3.794 -16.553 1.00 66.44 99 TRP A C 1
ATOM 797 O O . TRP A 1 99 ? -8.684 4.278 -15.449 1.00 66.44 99 TRP A O 1
ATOM 807 N N . SER A 1 100 ? -8.380 2.636 -16.944 1.00 67.25 100 SER A N 1
ATOM 808 C CA . SER A 1 100 ? -7.458 1.832 -16.123 1.00 67.25 100 SER A CA 1
ATOM 809 C C . SER A 1 100 ? -6.028 2.386 -16.112 1.00 67.25 100 SER A C 1
ATOM 811 O O . SER A 1 100 ? -5.219 2.010 -15.261 1.00 67.25 100 SER A O 1
ATOM 813 N N . ILE A 1 101 ? -5.713 3.300 -17.035 1.00 74.06 101 ILE A N 1
ATOM 814 C CA . ILE A 1 101 ? -4.378 3.876 -17.199 1.00 74.06 101 ILE A CA 1
ATOM 815 C C . ILE A 1 101 ? -4.417 5.343 -16.765 1.00 74.06 101 ILE A C 1
ATOM 817 O O . ILE A 1 101 ? -5.082 6.181 -17.375 1.00 74.06 101 ILE A O 1
ATOM 821 N N . LEU A 1 102 ? -3.702 5.649 -15.685 1.00 77.75 102 LEU A N 1
ATOM 822 C CA . LEU A 1 102 ? -3.464 7.015 -15.225 1.00 77.75 102 LEU A CA 1
ATOM 823 C C . LEU A 1 102 ? -2.369 7.686 -16.077 1.00 77.75 102 LEU A C 1
ATOM 825 O O . LEU A 1 102 ? -1.545 6.994 -16.684 1.00 77.75 102 LEU A O 1
ATOM 829 N N . PRO A 1 103 ? -2.300 9.033 -16.092 1.00 73.00 103 PRO A N 1
ATOM 830 C CA . PRO A 1 103 ? -1.226 9.758 -16.765 1.00 73.00 103 PRO A CA 1
ATOM 831 C C . PRO A 1 103 ? 0.160 9.242 -16.343 1.00 73.00 103 PRO A C 1
ATOM 833 O O . PRO A 1 103 ? 0.476 9.225 -15.150 1.00 73.00 103 PRO A O 1
ATOM 836 N N . GLY A 1 104 ? 0.978 8.844 -17.326 1.00 70.31 104 GLY A N 1
ATOM 837 C CA . GLY A 1 104 ? 2.302 8.245 -17.107 1.00 70.31 104 GLY A CA 1
ATOM 838 C C . GLY A 1 104 ? 2.380 6.722 -17.251 1.00 70.31 104 GLY A C 1
ATOM 839 O O . GLY A 1 104 ? 3.291 6.122 -16.677 1.00 70.31 104 GLY A O 1
ATOM 840 N N . ASP A 1 105 ? 1.433 6.111 -17.971 1.00 74.88 105 ASP A N 1
ATOM 841 C CA . ASP A 1 105 ? 1.333 4.657 -18.185 1.00 74.88 105 ASP A CA 1
ATOM 842 C C . ASP A 1 105 ? 1.230 3.859 -16.873 1.00 74.88 105 ASP A C 1
ATOM 844 O O . ASP A 1 105 ? 1.724 2.738 -16.752 1.00 74.88 105 ASP A O 1
ATOM 848 N N . VAL A 1 106 ? 0.582 4.452 -15.863 1.00 75.81 106 VAL A N 1
ATOM 849 C CA . VAL A 1 106 ? 0.419 3.835 -14.542 1.00 75.81 106 VAL A CA 1
ATOM 850 C C . VAL A 1 106 ? -0.905 3.088 -14.484 1.00 75.81 106 VAL A C 1
ATOM 852 O O . VAL A 1 106 ? -1.981 3.685 -14.524 1.00 75.81 106 VAL A O 1
ATOM 855 N N . TRP A 1 107 ? -0.819 1.771 -14.337 1.00 77.25 107 TRP A N 1
ATOM 856 C CA . TRP A 1 107 ? -1.975 0.901 -14.178 1.00 77.25 107 TRP A CA 1
ATOM 857 C C . TRP A 1 107 ? -2.395 0.862 -12.711 1.00 77.25 107 TRP A C 1
ATOM 859 O O . TRP A 1 107 ? -1.663 0.342 -11.872 1.00 77.25 107 TRP A O 1
ATOM 869 N N . TRP A 1 108 ? -3.559 1.427 -12.390 1.00 74.12 108 TRP A N 1
ATOM 870 C CA . TRP A 1 108 ? -4.007 1.558 -10.996 1.00 74.12 108 TRP A CA 1
ATOM 871 C C . TRP A 1 108 ? -4.913 0.418 -10.523 1.00 74.12 108 TRP A C 1
ATOM 873 O O . TRP A 1 108 ? -5.073 0.211 -9.322 1.00 74.12 108 TRP A O 1
ATOM 883 N N . LEU A 1 109 ? -5.500 -0.331 -11.460 1.00 75.62 109 LEU A N 1
ATOM 884 C CA . LEU A 1 109 ? -6.380 -1.466 -11.168 1.00 75.62 109 LEU A CA 1
ATOM 885 C C . LEU A 1 109 ? -5.610 -2.785 -10.986 1.00 75.62 109 LEU A C 1
ATOM 887 O O . LEU A 1 109 ? -6.204 -3.830 -10.728 1.00 75.62 109 LEU A O 1
ATOM 891 N N . THR A 1 110 ? -4.286 -2.745 -11.121 1.00 78.62 110 THR A N 1
ATOM 892 C CA . THR A 1 110 ? -3.433 -3.919 -10.969 1.00 78.62 110 THR A CA 1
ATOM 893 C C . THR A 1 110 ? -3.378 -4.373 -9.509 1.00 78.62 110 THR A C 1
ATOM 895 O O . THR A 1 110 ? -3.406 -3.536 -8.593 1.00 78.62 110 THR A O 1
ATOM 898 N N . PRO A 1 111 ? -3.276 -5.692 -9.253 1.00 72.88 111 PRO A N 1
ATOM 899 C CA . PRO A 1 111 ? -3.156 -6.225 -7.899 1.00 72.88 111 PRO A CA 1
ATOM 900 C C . PRO A 1 111 ? -2.031 -5.547 -7.113 1.00 72.88 111 PRO A C 1
ATOM 902 O O . PRO A 1 111 ? -2.195 -5.229 -5.939 1.00 72.88 111 PRO A O 1
ATOM 905 N N . GLU A 1 112 ? -0.904 -5.274 -7.763 1.00 78.75 112 GLU A N 1
ATOM 906 C CA . GLU A 1 112 ? 0.282 -4.661 -7.176 1.00 78.75 112 GLU A CA 1
ATOM 907 C C . GLU A 1 112 ? 0.001 -3.237 -6.686 1.00 78.75 112 GLU A C 1
ATOM 909 O O . GLU A 1 112 ? 0.375 -2.886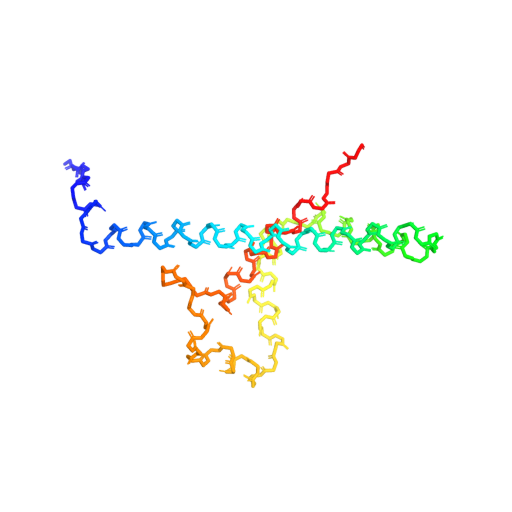 -5.560 1.00 78.75 112 GLU A O 1
ATOM 914 N N . PHE A 1 113 ? -0.689 -2.426 -7.496 1.00 82.12 113 PHE A N 1
ATOM 915 C CA . PHE A 1 113 ? -1.058 -1.061 -7.127 1.00 82.12 113 PHE A CA 1
ATOM 916 C C . PHE A 1 113 ? -2.049 -1.063 -5.963 1.00 82.12 113 PHE A C 1
ATOM 918 O O . PHE A 1 113 ? -1.833 -0.370 -4.967 1.00 82.12 113 PHE A O 1
ATOM 925 N N . LEU A 1 114 ? -3.097 -1.887 -6.050 1.00 80.12 114 LEU A N 1
ATOM 926 C CA . LEU A 1 114 ? -4.130 -1.996 -5.016 1.00 80.12 114 LEU A CA 1
ATOM 927 C C . LEU A 1 114 ? -3.547 -2.479 -3.681 1.00 80.12 114 LEU A C 1
ATOM 929 O O . LEU A 1 114 ? -3.823 -1.889 -2.633 1.00 80.12 114 LEU A O 1
ATOM 933 N N . CYS A 1 115 ? -2.686 -3.500 -3.717 1.00 81.25 115 CYS A N 1
ATOM 934 C CA . CYS A 1 115 ? -1.982 -4.002 -2.537 1.00 81.25 115 CYS A CA 1
ATOM 935 C C . CYS A 1 115 ? -1.080 -2.928 -1.924 1.00 81.25 115 CYS A C 1
ATOM 937 O O . CYS A 1 115 ? -1.054 -2.766 -0.703 1.00 81.25 115 CYS A O 1
ATOM 939 N N . SER A 1 116 ? -0.353 -2.179 -2.756 1.00 81.12 116 SER A N 1
ATOM 940 C CA . SER A 1 116 ? 0.561 -1.134 -2.289 1.00 81.12 116 SER A CA 1
ATOM 941 C C . SER A 1 116 ? -0.192 0.057 -1.695 1.00 81.12 116 SER A C 1
ATOM 943 O O . SER A 1 116 ? 0.192 0.551 -0.634 1.00 81.12 116 SER A O 1
ATOM 945 N N . ALA A 1 117 ? -1.300 0.475 -2.314 1.00 83.94 117 ALA A N 1
ATOM 946 C CA . ALA A 1 117 ? -2.169 1.529 -1.796 1.00 83.94 117 ALA A CA 1
ATOM 947 C C . ALA A 1 117 ? -2.808 1.119 -0.458 1.00 83.94 117 ALA A C 1
ATOM 949 O O . ALA A 1 117 ? -2.828 1.909 0.489 1.00 83.94 117 ALA A O 1
ATOM 950 N N . TRP A 1 118 ? -3.256 -0.136 -0.338 1.00 82.56 118 TRP A N 1
ATOM 951 C CA . TRP A 1 118 ? -3.748 -0.696 0.923 1.00 82.56 118 TRP A CA 1
ATOM 952 C C . TRP A 1 118 ? -2.663 -0.717 2.007 1.00 82.56 118 TRP A C 1
ATOM 954 O O . TRP A 1 118 ? -2.874 -0.236 3.125 1.00 82.56 118 TRP A O 1
ATOM 964 N N . GLY A 1 119 ? -1.491 -1.262 1.673 1.00 77.50 119 GLY A N 1
ATOM 965 C CA . GLY A 1 119 ? -0.342 -1.349 2.568 1.00 77.50 119 GLY A CA 1
ATOM 966 C C . GLY A 1 119 ? 0.049 0.026 3.103 1.00 77.50 119 GLY A C 1
ATOM 967 O O . GLY A 1 119 ? 0.075 0.222 4.317 1.00 77.50 119 GLY A O 1
ATOM 968 N N . ALA A 1 120 ? 0.239 1.001 2.212 1.00 74.81 120 ALA A N 1
ATOM 969 C CA . ALA A 1 120 ? 0.512 2.391 2.573 1.00 74.81 120 ALA A CA 1
ATOM 970 C C . ALA A 1 120 ? -0.591 2.993 3.461 1.00 74.81 120 ALA A C 1
ATOM 972 O O . ALA A 1 120 ? -0.297 3.651 4.462 1.00 74.81 120 ALA A O 1
ATOM 973 N N . GLY A 1 121 ? -1.862 2.735 3.137 1.00 75.31 121 GLY A N 1
ATOM 974 C CA . GLY A 1 121 ? -2.985 3.303 3.874 1.00 75.31 121 GLY A CA 1
ATOM 975 C C . GLY A 1 121 ? -3.136 2.752 5.296 1.00 75.31 121 GLY A C 1
ATOM 976 O O . GLY A 1 121 ? -3.415 3.500 6.237 1.00 75.31 121 GLY A O 1
ATOM 977 N N . SER A 1 122 ? -2.912 1.452 5.476 1.00 70.88 122 SER A N 1
ATOM 978 C CA . SER A 1 122 ? -3.039 0.774 6.771 1.00 70.88 122 SER A CA 1
ATOM 979 C C . SER A 1 122 ? -1.941 1.146 7.781 1.00 70.88 122 SER A C 1
ATOM 981 O O . SER A 1 122 ? -2.204 1.157 8.985 1.00 70.88 122 SER A O 1
ATOM 983 N N . ILE A 1 123 ? -0.744 1.529 7.313 1.00 63.97 123 ILE A N 1
ATOM 984 C CA . ILE A 1 123 ? 0.391 1.928 8.166 1.00 63.97 123 ILE A CA 1
ATOM 985 C C . ILE A 1 123 ? 0.087 3.209 8.965 1.00 63.97 123 ILE A C 1
ATOM 987 O O . ILE A 1 123 ? 0.463 3.319 10.134 1.00 63.97 123 ILE A O 1
ATOM 991 N N . HIS A 1 124 ? -0.612 4.178 8.367 1.00 58.09 124 HIS A N 1
ATOM 992 C CA . HIS A 1 124 ? -0.777 5.515 8.954 1.00 58.09 124 HIS A CA 1
ATOM 993 C C . HIS A 1 124 ? -1.877 5.644 10.015 1.00 58.09 124 HIS A C 1
ATOM 995 O O . HIS A 1 124 ? -1.889 6.612 10.773 1.00 58.09 124 HIS A O 1
ATOM 1001 N N . ILE A 1 125 ? -2.755 4.651 10.150 1.00 58.50 125 ILE A N 1
ATOM 1002 C CA . ILE A 1 125 ? -3.867 4.671 11.120 1.00 58.50 125 ILE A CA 1
ATOM 1003 C C . ILE A 1 125 ? -3.375 4.373 12.558 1.00 58.50 125 ILE A C 1
ATOM 1005 O O . ILE A 1 125 ? -4.130 4.448 13.527 1.00 58.50 125 ILE A O 1
ATOM 1009 N N . GLY A 1 126 ? -2.089 4.048 12.722 1.00 52.59 126 GLY A N 1
ATOM 1010 C CA . GLY A 1 126 ? -1.494 3.572 13.969 1.00 52.59 126 GLY A CA 1
ATOM 1011 C C . GLY A 1 126 ? -0.615 4.563 14.734 1.00 52.59 126 GLY A C 1
ATOM 1012 O O . GLY A 1 126 ? 0.284 4.087 15.427 1.00 52.59 126 GLY A O 1
ATOM 1013 N N . LEU A 1 127 ? -0.819 5.884 14.633 1.00 40.41 127 LEU A N 1
ATOM 1014 C CA . LEU A 1 127 ? -0.129 6.831 15.521 1.00 40.41 127 LEU A CA 1
ATOM 1015 C C . LEU A 1 127 ? -0.867 6.932 16.868 1.00 40.41 127 LEU A C 1
ATOM 1017 O O . LEU A 1 127 ? -2.018 7.378 16.897 1.00 40.41 127 LEU A O 1
ATOM 1021 N N . PRO A 1 128 ? -0.250 6.498 17.983 1.00 46.69 128 PRO A N 1
ATOM 1022 C CA . PRO A 1 128 ? -0.759 6.819 19.304 1.00 46.69 128 PRO A CA 1
ATOM 1023 C C . PRO A 1 128 ? -0.584 8.326 19.536 1.00 46.69 128 PRO A C 1
ATOM 1025 O O . PRO A 1 128 ? 0.477 8.881 19.250 1.00 46.69 128 PRO A O 1
ATOM 1028 N N . GLY A 1 129 ? -1.645 8.970 20.025 1.00 41.44 129 GLY A N 1
ATOM 1029 C CA . GLY A 1 129 ? -1.474 10.147 20.875 1.00 41.44 129 GLY A CA 1
ATOM 1030 C C . GLY A 1 129 ? -0.787 9.770 22.179 1.00 41.44 129 GLY A C 1
ATOM 1031 O O . GLY A 1 129 ? -0.834 8.568 22.541 1.00 41.44 129 GLY A O 1
#

Foldseek 3Di:
DDDPDVVVCCDDPNVLVVQLVVVLVVVLLVLLQVLLVVVLVVLVVLVVVPDPVSVVVSVVLLVVLVVDDLVNLLCCQLPPVLVPDDPVVVVVLPPDDPVQADPSRHGCSDSNSVSSSNSSSSVPSHDDD

Secondary structure (DSSP, 8-state):
-----HHHHTSHHHHHHHHHHHHHHHHHHHHHHHHHHHHHHHHHHHHHT--HHHHHHHHHHHHHHHHS-HHHHHHIIIIIIHHHS-HHHHHHHHS--TTSEETTTEESSSHHHHHHHHHHHHHGGG---

Sequence (129 aa):
MLTLDWQGVLSGQPLQWVISGFLTTLWVTLAGVLLSTLLAIILLALRLSGNAFGRRLVAAWVSLFRNTPLLVQLMFWYFAAWNFLPRDVIDFVNTDHFWSILPGDVWWLTPEFLCSAWGAGSIHIGLPG

pLDDT: mean 78.53, std 9.22, range [40.41, 89.56]

Radius of gyration: 19.13 Å; chains: 1; bounding box: 57×26×48 Å

=== Feature glossary ===
The record interleaves many kinds of information about one protein. Here is each kind framed as the question it answers.

Q: What are the backbone torsion angles?
A: φ (phi) and ψ (psi) are the two rotatable backbone dihedrals per residue: φ is the C(i-1)–N–Cα–C torsion, ψ is the N–Cα–C–N(i+1) torsion, both in degrees on (−180°, 180°]. α-helical residues cluster near (−60°, −45°); β-strand residues near (−120°, +130°). A Ramachandran plot is simply a scatter of (φ, ψ) for every residue.

Q: What is the amino-acid chain?
A: This is the polypeptide sequence — one letter per residue, N-terminus first. Length ranges from a few dozen residues for small domains to over a thousand for large multi-domain proteins.

Q: How mobile is each atom in the crystal?
A: For experimental (PDB) structures, the B-factor (temperature factor) quantifies the positional spread of each atom in the crystal — a combination of thermal vibration and static disorder — in units of Å². High B-factors mark flexible loops or poorly resolved regions; low B-factors mark the rigid, well-ordered core.

Q: Are the domains correctly placed relative to each other?
A: Predicted Aligned Error (PAE) is an AlphaFold confidence matrix: entry (i, j) is the expected error in the position of residue j, in ångströms, when the prediction is superimposed on the true structure at residue i. Low PAE within a block of residues means that block is internally rigid and well-predicted; high PAE between two blocks means their relative placement is uncertain even if each block individually is confident.

Q: How confident is the AlphaFold model at each residue?
A: pLDDT is the predicted lDDT-Cα score: AlphaFold's confidence that the local environment of each residue (all inter-atomic distances within 15 Å) is correctly placed. It is a per-residue number between 0 and 100, with higher meaning more reliable.

Q: What family and function is it annotated with?
A: Functional annotations link the protein to curated databases. InterPro entries identify conserved domains and families by matching the sequence against member-database signatures (Pfam, PROSITE, CDD, …). Gene Ontology (GO) terms describe molecular function, biological process, and cellular component in a controlled vocabulary. CATH places the structure in a hierarchical fold classification (Class/Architecture/Topology/Homologous-superfamily). The organism is the source species.

Q: How big and how compact is the whole molecule?
A: Three whole-structure scalars: the radius of gyration (RMS distance of Cα from centroid, in Å), the count of Cα–Cα contacts (pairs closer than 8 Å and separated by more than four residues in sequence — i.e. tertiary, not local, contacts), and the bounding-box dimensions. Together they distinguish compact globular folds from extended fibres or disordered chains.

Q: What known structures does this most resemble?
A: The Foldseek neighbor list gives the closest experimentally determined structures in the PDB, ranked by structural alignment. TM-score near 1 means near-identical fold; near 0.3 means only rough topology match. This is how one finds what a novel AlphaFold prediction most resembles in the solved-structure universe.

Q: Which residues are buried vs exposed?
A: SASA measures how much of the protein is reachable by solvent. It is computed by rolling a water-sized probe over the atomic surface and summing the exposed area (Å²). Per-residue SASA distinguishes core (buried, low SASA) from surface (exposed, high SASA) residues; total SASA is a whole-molecule size measure.

Q: Which residues are in helices, strands, or loops?
A: Eight-state secondary structure (DSSP): H is the canonical α-helix, G the tighter 3₁₀-helix, I the wider π-helix; E/B are β-structure, T and S are turns and bends, and '-' is everything else. DSSP derives these from the pattern of main-chain N–H···O=C hydrogen bonds, not from the sequence.

Q: Where is each backbone atom in 3D?
A: Structure coordinates are given as an mmCIF _atom_site loop: one row per atom with element, residue name, chain id, sequence number, and x/y/z position in Å. Only the four main-chain atoms per residue are included here; side chains are omitted to keep t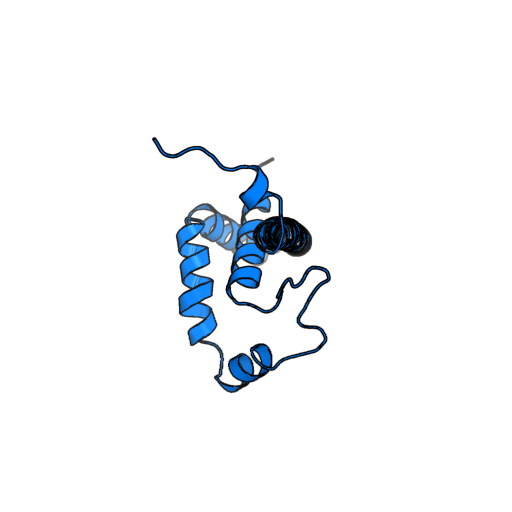he record compact.

Q: What if only a Cα trace is available?
A: Three-state secondary structure (P-SEA) collapses the eight DSSP classes into helix (a), strand (b), and coil (c). P-SEA assigns these from Cα geometry alone — distances and angles — without requiring backbone oxygens, so it works on any Cα trace.

Q: What do the rendered images show?
A: The six renders are orthographic views along the three Cartesian axes in both directions. Representation (cartoon, sticks, or surface) and color scheme (sequence-rainbow or by-chain) vary across proteins so the training set covers all the common visualization conventions.

Q: What does the local fold look like, residue by residue?
A: Foldseek's 3Di representation compresses backbone geometry into a per-residue letter drawn from a learned twenty-state alphabet. It captures the tertiary interaction pattern around each residue — which residues are packed against it in space, regardless of where they are in sequence.

Q: What do the diagnostic plots show?
A: The contact map is a binary N×N matrix image: pixel (i, j) is dark where Cα_i and Cα_j are within 8 Å and |i−j|>4. Because the |i−j|>4 filter removes local helical contacts, off-diagonal stripes parallel to the main diagonal indicate parallel β-sheets; stripes perpendicular to it indicate antiparallel β-sheets. The Ramachandran plot scatters every residue's (φ, ψ) pair against the sterically allowed regions. The PAE heatmap renders the predicted-aligned-error matrix.